Protein AF-A0A0F9JDC7-F1 (afdb_monomer_lite)

Sequence (89 aa):
MTRWIPIAIAVLVLAGCGFTSQGDAIRDFVKVEGAQAYDEGLSNSEFFICKAASVGSVLRRYGRSEETAAAWRAICRGNPEAVIVKPVK

Radius of gyration: 22.27 Å; chains: 1; bounding box: 55×37×48 Å

Organism: NCBI:txid412755

Secondary structure (DSSP, 8-state):
-TTSHHHHHHHHHHHHTT-SHHHHHHHHHHHHHHHHHHHHHHHHHHHIIIIIS-HHHHHHHHTTSHHHHHHHHHHHH--TT----PPP-

Structure (mmCIF, N/CA/C/O backbone):
data_AF-A0A0F9JDC7-F1
#
_entry.id   AF-A0A0F9JDC7-F1
#
loop_
_atom_site.group_PDB
_atom_site.id
_atom_site.type_symbol
_atom_site.label_atom_id
_atom_site.label_alt_id
_atom_site.label_comp_id
_atom_site.label_asym_id
_atom_site.label_entity_id
_atom_site.label_seq_id
_atom_site.pdbx_PDB_ins_code
_atom_site.Cartn_x
_atom_site.Cartn_y
_atom_site.Cartn_z
_atom_site.occupancy
_atom_site.B_iso_or_equiv
_atom_site.auth_seq_id
_atom_site.auth_comp_id
_atom_site.auth_asym_id
_atom_site.auth_atom_id
_atom_site.pdbx_PDB_model_num
ATOM 1 N N . MET A 1 1 ? 38.772 25.570 -22.162 1.00 54.84 1 MET A N 1
ATOM 2 C CA . MET A 1 1 ? 38.0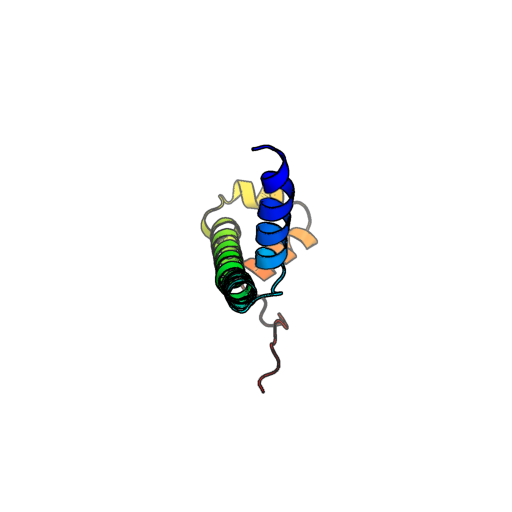95 24.372 -21.607 1.00 54.84 1 MET A CA 1
ATOM 3 C C . MET A 1 1 ? 36.589 24.569 -21.386 1.00 54.84 1 MET A C 1
ATOM 5 O O . MET A 1 1 ? 35.844 23.614 -21.525 1.00 54.84 1 MET A O 1
ATOM 9 N N . THR A 1 2 ? 36.098 25.791 -21.157 1.00 59.84 2 THR A N 1
ATOM 10 C CA . THR A 1 2 ? 34.685 26.095 -20.830 1.00 59.84 2 THR A CA 1
ATOM 11 C C . THR A 1 2 ? 33.676 25.970 -21.987 1.00 59.84 2 THR A C 1
ATOM 13 O O . THR A 1 2 ? 32.479 25.908 -21.742 1.00 59.84 2 THR A O 1
ATOM 16 N N . ARG A 1 3 ? 34.129 25.897 -23.253 1.00 70.31 3 ARG A N 1
ATOM 17 C CA . ARG A 1 3 ? 33.249 25.807 -24.447 1.00 70.31 3 ARG A CA 1
ATOM 18 C C . ARG A 1 3 ? 32.708 24.397 -24.733 1.00 70.31 3 ARG A C 1
ATOM 20 O O . ARG A 1 3 ? 31.760 24.270 -25.495 1.00 70.31 3 ARG A O 1
ATOM 27 N N . TRP A 1 4 ? 33.284 23.358 -24.123 1.00 72.25 4 TRP A N 1
ATOM 28 C CA . TRP A 1 4 ? 32.895 21.954 -24.347 1.00 72.25 4 TRP A CA 1
ATOM 29 C C . TRP A 1 4 ? 31.834 21.456 -23.360 1.00 72.25 4 TRP A C 1
ATOM 31 O O . TRP A 1 4 ? 31.115 20.507 -23.651 1.00 72.25 4 TRP A O 1
ATOM 41 N N . ILE A 1 5 ? 31.690 22.139 -22.222 1.00 78.88 5 ILE A N 1
ATOM 42 C CA . ILE A 1 5 ? 30.681 21.859 -21.195 1.00 78.88 5 ILE A CA 1
ATOM 43 C C . ILE A 1 5 ? 29.245 21.906 -21.755 1.00 78.88 5 ILE A C 1
ATOM 45 O O . ILE A 1 5 ? 28.516 20.941 -21.536 1.00 78.88 5 ILE A O 1
ATOM 49 N N . PRO A 1 6 ? 28.815 22.934 -22.521 1.00 77.06 6 PRO A N 1
ATOM 50 C CA . PRO A 1 6 ? 27.452 22.950 -23.059 1.00 77.06 6 PRO A CA 1
ATOM 51 C C . PRO A 1 6 ? 27.200 21.826 -24.073 1.00 77.06 6 PRO A C 1
ATOM 53 O O . PRO A 1 6 ? 26.095 21.300 -24.135 1.00 77.06 6 PRO A O 1
ATOM 56 N N . ILE A 1 7 ? 28.226 21.409 -24.822 1.00 79.31 7 ILE A N 1
ATOM 57 C CA . ILE A 1 7 ? 28.128 20.301 -25.783 1.00 79.31 7 ILE A CA 1
ATOM 58 C C . ILE A 1 7 ? 28.008 18.966 -25.038 1.00 79.31 7 ILE A C 1
ATOM 60 O O . ILE A 1 7 ? 27.150 18.155 -25.370 1.00 79.31 7 ILE A O 1
ATOM 64 N N . ALA A 1 8 ? 28.806 18.758 -23.989 1.00 78.81 8 ALA A N 1
ATOM 65 C CA . ALA A 1 8 ? 28.733 17.558 -23.159 1.00 78.81 8 ALA A CA 1
ATOM 66 C C . ALA A 1 8 ? 27.378 17.431 -22.441 1.00 78.81 8 ALA A C 1
ATOM 68 O O . ALA A 1 8 ? 26.795 16.349 -22.417 1.00 78.81 8 ALA A O 1
ATOM 69 N N . ILE A 1 9 ? 26.841 18.539 -21.918 1.00 78.12 9 ILE A N 1
ATOM 70 C CA . ILE A 1 9 ? 25.508 18.572 -21.300 1.00 78.12 9 ILE A CA 1
ATOM 71 C C . ILE A 1 9 ? 24.424 18.289 -22.345 1.00 78.12 9 ILE A C 1
ATOM 73 O O . ILE A 1 9 ? 23.539 17.481 -22.085 1.00 78.12 9 ILE A O 1
ATOM 77 N N . ALA A 1 10 ? 24.505 18.888 -23.538 1.00 72.31 10 ALA A N 1
ATOM 78 C CA . ALA A 1 10 ? 23.540 18.628 -24.605 1.00 72.31 10 ALA A CA 1
ATOM 79 C C . ALA A 1 10 ? 23.525 17.145 -25.010 1.00 72.31 10 ALA A C 1
ATOM 81 O O . ALA A 1 10 ? 22.453 16.561 -25.143 1.00 72.31 10 ALA A O 1
ATOM 82 N N . VAL A 1 11 ? 24.695 16.510 -25.131 1.00 72.19 11 VAL A N 1
ATOM 83 C CA . VAL A 1 11 ? 24.816 15.076 -25.444 1.00 72.19 11 VAL A CA 1
ATOM 84 C C . VAL A 1 11 ? 24.245 14.198 -24.323 1.00 72.19 11 VAL A C 1
ATOM 86 O O . VAL A 1 11 ? 23.524 13.247 -24.613 1.00 72.19 11 VAL A O 1
ATOM 89 N N . LEU A 1 12 ? 24.496 14.532 -23.053 1.00 69.88 12 LEU A N 1
ATOM 90 C CA . LEU A 1 12 ? 23.929 13.821 -21.897 1.00 69.88 12 LEU A CA 1
ATOM 91 C C . LEU A 1 12 ? 22.399 13.937 -21.828 1.00 69.88 12 LEU A C 1
ATOM 93 O O . LEU A 1 12 ? 21.715 12.947 -21.575 1.00 69.88 12 LEU A O 1
ATOM 97 N N . VAL A 1 13 ? 21.854 15.125 -22.095 1.00 70.44 13 VAL A N 1
ATOM 98 C CA . VAL A 1 13 ? 20.402 15.360 -22.111 1.00 70.44 13 VAL A CA 1
ATOM 99 C C . VAL A 1 13 ? 19.742 14.626 -23.284 1.00 70.44 13 VAL A C 1
ATOM 101 O O . VAL A 1 13 ? 18.719 13.973 -23.097 1.00 70.44 13 VAL A O 1
ATOM 104 N N . LEU A 1 14 ? 20.348 14.650 -24.475 1.00 63.38 14 LEU A N 1
ATOM 105 C CA . LEU A 1 14 ? 19.850 13.927 -25.653 1.00 63.38 14 LEU A CA 1
ATOM 106 C C . LEU A 1 14 ? 19.883 12.402 -25.460 1.00 63.38 14 LEU A C 1
ATOM 108 O O . LEU A 1 14 ? 18.963 11.709 -25.899 1.00 63.38 14 LEU A O 1
ATOM 112 N N . ALA A 1 15 ? 20.900 11.886 -24.764 1.00 63.84 15 ALA A N 1
ATOM 113 C CA . ALA A 1 15 ? 20.983 10.475 -24.400 1.00 63.84 15 ALA A CA 1
ATOM 114 C C . ALA A 1 15 ? 19.877 10.065 -23.409 1.00 63.84 15 ALA A C 1
ATOM 116 O O . ALA A 1 15 ? 19.310 8.990 -23.552 1.00 63.84 15 ALA A O 1
ATOM 117 N N . GLY A 1 16 ? 19.495 10.922 -22.457 1.00 58.59 16 GLY A N 1
ATOM 118 C CA . GLY A 1 16 ? 18.386 10.643 -21.532 1.00 58.59 16 GLY A CA 1
ATOM 119 C C . GLY A 1 16 ? 16.988 10.689 -22.169 1.00 58.59 16 GLY A C 1
ATOM 120 O O . GLY A 1 16 ? 16.037 10.125 -21.630 1.00 58.59 16 GLY A O 1
ATOM 121 N N . CYS A 1 17 ? 16.837 11.340 -23.326 1.00 63.28 17 CYS A N 1
ATOM 122 C CA . CYS A 1 17 ? 15.541 11.534 -23.984 1.00 63.28 17 CYS A CA 1
ATOM 123 C C . CYS A 1 17 ? 15.167 10.460 -25.023 1.00 63.28 17 CYS A C 1
ATOM 125 O O . CYS A 1 17 ? 14.088 10.571 -25.610 1.00 63.28 17 CYS A O 1
ATOM 127 N N . GLY A 1 18 ? 15.992 9.429 -25.240 1.00 58.72 18 GLY A N 1
ATOM 128 C CA . GLY A 1 18 ? 15.708 8.383 -26.236 1.00 58.72 18 GLY A CA 1
ATOM 129 C C . GLY A 1 18 ? 15.914 8.831 -27.688 1.00 58.72 18 GLY A C 1
ATOM 130 O O . GLY A 1 18 ? 15.198 8.404 -28.579 1.00 58.72 18 GLY A O 1
ATOM 131 N N . PHE A 1 19 ? 16.854 9.747 -27.948 1.00 62.47 19 PHE A N 1
ATOM 132 C CA . PHE A 1 19 ? 17.201 10.169 -29.319 1.00 62.47 19 PHE A CA 1
ATOM 133 C C . PHE A 1 19 ? 18.375 9.377 -29.922 1.00 62.47 19 PHE A C 1
ATOM 135 O O . PHE A 1 19 ? 18.809 9.648 -31.041 1.00 62.47 19 PHE A O 1
ATOM 142 N N . THR A 1 20 ? 18.901 8.398 -29.184 1.00 67.25 20 THR A N 1
ATOM 143 C CA . THR A 1 20 ? 19.956 7.475 -29.619 1.00 67.25 20 THR A CA 1
ATOM 144 C C . THR A 1 20 ? 19.587 6.055 -29.196 1.00 67.25 20 THR A C 1
ATOM 146 O O . THR A 1 20 ? 18.867 5.872 -28.217 1.00 67.25 20 THR A O 1
ATOM 149 N N . SER A 1 21 ? 20.123 5.038 -29.877 1.00 65.81 21 SER A N 1
ATOM 150 C CA . SER A 1 21 ? 19.870 3.626 -29.541 1.00 65.81 21 SER A CA 1
ATOM 151 C C . SER A 1 21 ? 20.249 3.258 -28.097 1.00 65.81 21 SER A C 1
ATOM 153 O O . SER A 1 21 ? 19.618 2.398 -27.491 1.00 65.81 21 SER A O 1
ATOM 155 N N . GLN A 1 22 ? 21.244 3.938 -27.516 1.00 68.94 22 GLN A N 1
ATOM 156 C CA . GLN A 1 22 ? 21.583 3.814 -26.093 1.00 68.94 22 GLN A CA 1
ATOM 157 C C . GLN A 1 22 ? 20.560 4.515 -25.186 1.00 68.94 22 GLN A C 1
ATOM 159 O O . GLN A 1 22 ? 20.237 3.998 -24.122 1.00 68.94 22 GLN A O 1
ATOM 164 N N . GLY A 1 23 ? 20.020 5.663 -25.603 1.00 62.44 23 GLY A N 1
ATOM 165 C CA . GLY A 1 23 ? 18.982 6.373 -24.859 1.00 62.44 23 GLY A CA 1
ATOM 166 C C . GLY A 1 23 ? 17.647 5.632 -24.801 1.00 62.44 23 GLY A C 1
ATOM 167 O O . GLY A 1 23 ? 16.988 5.647 -23.763 1.00 62.44 23 GLY A O 1
ATOM 168 N N . ASP A 1 24 ? 17.268 4.944 -25.879 1.00 71.38 24 ASP A N 1
ATOM 169 C CA . ASP A 1 24 ? 16.079 4.084 -25.896 1.00 71.38 24 ASP A CA 1
ATOM 170 C C . ASP A 1 24 ? 16.245 2.882 -24.963 1.00 71.38 24 ASP A C 1
ATOM 172 O O . ASP A 1 24 ? 15.347 2.589 -24.176 1.00 71.38 24 ASP A O 1
ATOM 176 N N . ALA A 1 25 ? 17.428 2.257 -24.953 1.00 72.38 25 ALA A N 1
ATOM 177 C CA . ALA A 1 25 ? 17.736 1.164 -24.033 1.00 72.38 25 ALA A CA 1
ATOM 178 C C . ALA A 1 25 ? 17.665 1.605 -22.559 1.00 72.38 25 ALA A C 1
ATOM 180 O O . ALA A 1 25 ? 17.099 0.895 -21.731 1.00 72.38 25 ALA A O 1
ATOM 181 N N . ILE A 1 26 ? 18.179 2.796 -22.228 1.00 72.69 26 ILE A N 1
ATOM 182 C CA . ILE A 1 26 ? 18.071 3.367 -20.876 1.00 72.69 26 ILE A CA 1
ATOM 183 C C . ILE A 1 26 ? 16.610 3.676 -20.537 1.00 72.69 26 ILE A C 1
ATOM 185 O O . ILE A 1 26 ? 16.156 3.361 -19.440 1.00 72.69 26 ILE A O 1
ATOM 189 N N . ARG A 1 27 ? 15.851 4.271 -21.464 1.00 70.00 27 ARG A N 1
ATOM 190 C CA . ARG A 1 27 ? 14.427 4.566 -21.262 1.00 70.00 27 ARG A CA 1
ATOM 191 C C . ARG A 1 27 ? 13.625 3.296 -20.998 1.00 70.00 27 ARG A C 1
ATOM 193 O O . ARG A 1 27 ? 12.780 3.297 -20.105 1.00 70.00 27 ARG A O 1
ATOM 200 N N . ASP A 1 28 ? 13.857 2.240 -21.762 1.00 75.25 28 ASP A N 1
ATOM 201 C CA . ASP A 1 28 ? 13.125 0.988 -21.605 1.00 75.25 28 ASP A CA 1
ATOM 202 C C . ASP A 1 28 ? 13.565 0.230 -20.351 1.00 75.25 28 ASP A C 1
ATOM 204 O O . ASP A 1 28 ? 12.708 -0.272 -19.628 1.00 75.25 28 ASP A O 1
ATOM 208 N N . PHE A 1 29 ? 14.852 0.267 -20.001 1.00 74.00 29 PHE A N 1
ATOM 209 C CA . PHE A 1 29 ? 15.338 -0.216 -18.708 1.00 74.00 29 PHE A CA 1
ATOM 210 C C . PHE A 1 29 ? 14.670 0.524 -17.541 1.00 74.00 29 PHE A C 1
ATOM 212 O O . PHE A 1 29 ? 14.129 -0.110 -16.647 1.00 74.00 29 PHE A O 1
ATOM 219 N N . VAL A 1 30 ? 14.600 1.859 -17.573 1.00 75.19 30 VAL A N 1
ATOM 220 C CA . VAL A 1 30 ? 13.923 2.656 -16.532 1.00 75.19 30 VAL A CA 1
ATOM 221 C C . VAL A 1 30 ? 12.430 2.342 -16.454 1.00 75.19 30 VAL A C 1
ATOM 223 O O . VAL A 1 30 ? 11.877 2.314 -15.361 1.00 75.19 30 VAL A O 1
ATOM 226 N N . LYS A 1 31 ? 11.755 2.090 -17.580 1.00 73.50 31 LYS A N 1
ATOM 227 C CA . LYS A 1 31 ? 10.343 1.681 -17.557 1.00 73.50 31 LYS A CA 1
ATOM 228 C C . LYS A 1 31 ? 10.162 0.304 -16.928 1.00 73.50 31 LYS A C 1
ATOM 230 O O . LYS A 1 31 ? 9.240 0.132 -16.141 1.00 73.50 31 LYS A O 1
ATOM 235 N N . VAL A 1 32 ? 11.002 -0.661 -17.294 1.00 75.62 32 VAL A N 1
ATOM 236 C CA . VAL A 1 32 ? 10.878 -2.051 -16.841 1.00 75.62 32 VAL A CA 1
ATOM 237 C C . VAL A 1 32 ? 11.309 -2.185 -15.384 1.00 75.62 32 VAL A C 1
ATOM 239 O O . VAL A 1 32 ? 10.524 -2.638 -14.559 1.00 75.62 32 VAL A O 1
ATOM 242 N N . GLU A 1 33 ? 12.511 -1.733 -15.044 1.00 75.25 33 GLU A N 1
ATOM 243 C CA . GLU A 1 33 ? 13.039 -1.791 -13.678 1.00 75.25 33 GLU A CA 1
ATOM 244 C C . GLU A 1 33 ? 12.318 -0.814 -12.749 1.00 75.25 33 GLU A C 1
ATOM 246 O O . GLU A 1 33 ? 12.073 -1.114 -11.584 1.00 75.25 33 GLU A O 1
ATOM 251 N N . GLY A 1 34 ? 11.911 0.351 -13.262 1.00 75.25 34 GLY A N 1
ATOM 252 C CA . GLY A 1 34 ? 11.092 1.292 -12.504 1.00 75.25 34 GLY A CA 1
ATOM 253 C C . GLY A 1 34 ? 9.730 0.700 -12.161 1.00 75.25 34 GLY A C 1
ATOM 254 O O . GLY A 1 34 ? 9.300 0.813 -11.017 1.00 75.25 34 GLY A O 1
ATOM 255 N N . ALA A 1 35 ? 9.071 0.024 -13.110 1.00 80.69 35 ALA A N 1
ATOM 256 C CA . ALA A 1 35 ? 7.819 -0.677 -12.832 1.00 80.69 35 ALA A CA 1
ATOM 257 C C . ALA A 1 35 ? 8.005 -1.767 -11.768 1.00 80.69 35 ALA A C 1
ATOM 259 O O . ALA A 1 35 ? 7.234 -1.803 -10.815 1.00 80.69 35 ALA A O 1
ATOM 260 N N . GLN A 1 36 ? 9.070 -2.571 -11.860 1.00 84.38 36 GLN A N 1
ATOM 261 C CA . GLN A 1 36 ? 9.386 -3.584 -10.846 1.00 84.38 36 GLN A CA 1
ATOM 262 C C . GLN A 1 36 ? 9.615 -2.968 -9.458 1.00 84.38 36 GLN A C 1
ATOM 264 O O . GLN A 1 36 ? 9.080 -3.459 -8.468 1.00 84.38 36 GLN A O 1
ATOM 269 N N . ALA A 1 37 ? 10.346 -1.854 -9.376 1.00 82.62 37 ALA A N 1
ATOM 270 C CA . ALA A 1 37 ? 10.569 -1.152 -8.115 1.00 82.62 37 ALA A CA 1
ATOM 271 C C . ALA A 1 37 ? 9.264 -0.606 -7.509 1.00 82.62 37 ALA A C 1
ATOM 273 O O . ALA A 1 37 ? 9.088 -0.637 -6.289 1.00 82.62 37 ALA A O 1
ATOM 274 N N . TYR A 1 38 ? 8.335 -0.120 -8.339 1.00 83.44 38 TYR A N 1
ATOM 275 C CA . TYR A 1 38 ? 7.013 0.302 -7.871 1.00 83.44 38 TYR A CA 1
ATOM 276 C C . TYR A 1 38 ? 6.154 -0.880 -7.417 1.00 83.44 38 TYR A C 1
ATOM 278 O O . TYR A 1 38 ? 5.505 -0.772 -6.375 1.00 83.44 38 TYR A O 1
ATOM 286 N N . ASP A 1 39 ? 6.184 -1.999 -8.139 1.00 87.75 39 ASP A N 1
ATOM 287 C CA . ASP A 1 39 ? 5.471 -3.224 -7.769 1.00 87.75 39 ASP A CA 1
ATOM 288 C C . ASP A 1 39 ? 5.970 -3.757 -6.414 1.00 87.75 39 ASP A C 1
ATOM 290 O O . ASP A 1 39 ? 5.179 -4.065 -5.518 1.00 87.75 39 ASP A O 1
ATOM 294 N N . GLU A 1 40 ? 7.288 -3.790 -6.211 1.00 88.88 40 GLU A N 1
ATOM 295 C CA . GLU A 1 40 ? 7.892 -4.226 -4.952 1.00 88.88 40 GLU A CA 1
ATOM 296 C C . GLU A 1 40 ? 7.645 -3.229 -3.810 1.00 88.88 40 GLU A C 1
ATOM 298 O O . GLU A 1 40 ? 7.340 -3.620 -2.679 1.00 88.88 40 GLU A O 1
ATOM 303 N N . GLY A 1 41 ? 7.687 -1.928 -4.102 1.00 89.44 41 GLY A N 1
ATOM 304 C CA . GLY A 1 41 ? 7.295 -0.879 -3.164 1.00 89.44 41 GLY A CA 1
ATOM 305 C C . GLY A 1 41 ? 5.844 -1.019 -2.697 1.00 89.44 41 GLY A C 1
ATOM 306 O O . GLY A 1 41 ? 5.559 -0.865 -1.503 1.00 89.44 41 GLY A O 1
ATOM 307 N N . LEU A 1 42 ? 4.932 -1.351 -3.612 1.00 91.88 42 LEU A N 1
ATOM 308 C CA . LEU A 1 42 ? 3.525 -1.585 -3.300 1.00 91.88 42 LEU A CA 1
ATOM 309 C C . LEU A 1 42 ? 3.353 -2.831 -2.420 1.00 91.88 42 LEU A C 1
ATOM 311 O O . LEU A 1 42 ? 2.749 -2.734 -1.352 1.00 91.88 42 LEU A O 1
ATOM 315 N N . SER A 1 43 ? 3.973 -3.952 -2.797 1.00 90.44 43 SER A N 1
ATOM 316 C CA . SER A 1 43 ? 3.964 -5.200 -2.018 1.00 90.44 43 SER A CA 1
ATOM 317 C C . SER A 1 43 ? 4.475 -4.998 -0.583 1.00 90.44 43 SER A C 1
ATOM 319 O O . SER A 1 43 ? 3.820 -5.377 0.393 1.00 90.44 43 SER A O 1
ATOM 321 N N . ASN A 1 44 ? 5.605 -4.303 -0.423 1.00 91.69 44 ASN A N 1
ATOM 322 C CA . ASN A 1 44 ? 6.173 -3.993 0.891 1.00 91.69 44 ASN A CA 1
ATOM 323 C C . ASN A 1 44 ? 5.262 -3.080 1.726 1.00 91.69 44 ASN A C 1
ATOM 325 O O . ASN A 1 44 ? 5.128 -3.264 2.940 1.00 91.69 44 ASN A O 1
ATOM 329 N N . SER A 1 45 ? 4.604 -2.114 1.082 1.00 93.62 45 SER A N 1
ATOM 330 C CA . SER A 1 45 ? 3.648 -1.224 1.744 1.00 93.62 45 SER A CA 1
ATOM 331 C C . SER A 1 45 ? 2.426 -1.989 2.251 1.00 93.62 45 SER A C 1
ATOM 333 O O . SER A 1 45 ? 2.000 -1.787 3.390 1.00 93.62 45 SER A O 1
ATOM 335 N N . GLU A 1 46 ? 1.886 -2.903 1.446 1.00 92.38 46 GLU A N 1
ATOM 336 C CA . GLU A 1 46 ? 0.766 -3.761 1.834 1.00 92.38 46 GLU A CA 1
ATOM 337 C C . GLU A 1 46 ? 1.144 -4.696 2.984 1.00 92.38 46 GLU A C 1
ATOM 339 O O . GLU A 1 46 ? 0.413 -4.778 3.974 1.00 92.38 46 GLU A O 1
ATOM 344 N N . PHE A 1 47 ? 2.320 -5.331 2.932 1.00 91.12 47 PHE A N 1
ATOM 345 C CA . PHE A 1 47 ? 2.831 -6.120 4.053 1.00 91.12 47 PHE A CA 1
ATOM 346 C C . PHE A 1 47 ? 2.894 -5.287 5.338 1.00 91.12 47 PHE A C 1
ATOM 348 O O . PHE A 1 47 ? 2.407 -5.714 6.392 1.00 91.12 47 PHE A O 1
ATOM 355 N N . PHE A 1 48 ? 3.436 -4.070 5.256 1.00 93.94 48 PHE A N 1
ATOM 356 C CA . PHE A 1 48 ? 3.544 -3.200 6.416 1.00 93.94 48 PHE A CA 1
ATOM 357 C C . PHE A 1 48 ? 2.166 -2.840 6.988 1.00 93.94 48 PHE A C 1
ATOM 359 O O . PHE A 1 48 ? 1.929 -3.009 8.183 1.00 93.94 48 PHE A O 1
ATOM 366 N N . ILE A 1 49 ? 1.236 -2.390 6.143 1.00 94.00 49 ILE A N 1
ATOM 367 C CA . ILE A 1 49 ? -0.097 -1.930 6.557 1.00 94.00 49 ILE A CA 1
ATOM 368 C C . ILE A 1 49 ? -0.967 -3.079 7.085 1.00 94.00 49 ILE A C 1
ATOM 370 O O . ILE A 1 49 ? -1.749 -2.873 8.018 1.00 94.00 49 ILE A O 1
ATOM 374 N N . CYS A 1 50 ? -0.856 -4.268 6.492 1.00 93.38 50 CYS A N 1
ATOM 375 C CA . CYS A 1 50 ? -1.778 -5.374 6.733 1.00 93.38 50 CYS A CA 1
ATOM 376 C C . CYS A 1 50 ? -1.255 -6.421 7.719 1.00 93.38 50 CYS A C 1
ATOM 378 O O . CYS A 1 50 ? -2.064 -7.137 8.315 1.00 93.38 50 CYS A O 1
ATOM 380 N N . LYS A 1 51 ? 0.069 -6.554 7.871 1.00 91.44 51 LYS A N 1
ATOM 381 C CA . LYS A 1 51 ? 0.696 -7.623 8.667 1.00 91.44 51 LYS A CA 1
ATOM 382 C C . LYS A 1 51 ? 1.663 -7.103 9.729 1.00 91.44 51 LYS A C 1
ATOM 384 O O . LYS A 1 51 ? 1.668 -7.651 10.826 1.00 91.44 51 LYS A O 1
ATOM 389 N N . ALA A 1 52 ? 2.464 -6.078 9.428 1.00 94.19 52 ALA A N 1
ATOM 390 C CA . ALA A 1 52 ? 3.511 -5.614 10.347 1.00 94.19 52 ALA A CA 1
ATOM 391 C C . ALA A 1 52 ? 3.045 -4.520 11.324 1.00 94.19 52 ALA A C 1
ATOM 393 O O . ALA A 1 52 ? 3.555 -4.422 12.441 1.00 94.19 52 ALA A O 1
ATOM 394 N N . ALA A 1 53 ? 2.092 -3.678 10.920 1.00 94.81 53 ALA A N 1
ATOM 395 C CA . ALA A 1 53 ? 1.587 -2.600 11.756 1.00 94.81 53 ALA A CA 1
ATOM 396 C C . ALA A 1 53 ? 0.876 -3.143 13.006 1.00 94.81 53 ALA A C 1
ATOM 398 O O . ALA A 1 53 ? 0.070 -4.071 12.942 1.00 94.81 53 ALA A O 1
ATOM 399 N N . SER A 1 54 ? 1.128 -2.516 14.158 1.00 96.19 54 SER A N 1
ATOM 400 C CA . SER A 1 54 ? 0.430 -2.877 15.392 1.00 96.19 54 SER A CA 1
ATOM 401 C C . SER A 1 54 ? -1.060 -2.531 15.315 1.00 96.19 54 SER A C 1
ATOM 403 O O . SER A 1 54 ? -1.455 -1.533 14.702 1.00 96.19 54 SER A O 1
ATOM 405 N N . VAL A 1 55 ? -1.889 -3.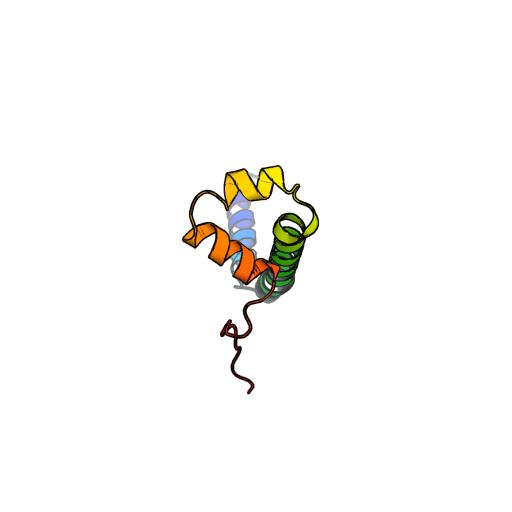306 16.021 1.00 92.69 55 VAL A N 1
ATOM 406 C CA . VAL A 1 55 ? -3.348 -3.098 16.085 1.00 92.69 55 VAL A CA 1
ATOM 407 C C . VAL A 1 55 ? -3.696 -1.656 16.472 1.00 92.69 55 VAL A C 1
ATOM 409 O O . VAL A 1 55 ? -4.547 -1.032 15.845 1.00 92.69 55 VAL A O 1
ATOM 412 N N . GLY A 1 56 ? -2.995 -1.077 17.453 1.00 96.25 56 GLY A N 1
ATOM 413 C CA . GLY A 1 56 ? -3.233 0.304 17.883 1.00 96.25 56 GLY A CA 1
ATOM 414 C C . GLY A 1 56 ? -2.930 1.349 16.802 1.00 96.25 56 GLY A C 1
ATOM 415 O O . GLY A 1 56 ? -3.658 2.334 16.679 1.00 96.25 56 GLY A O 1
ATOM 416 N N . SER A 1 57 ? -1.883 1.146 15.997 1.00 96.94 57 SER A N 1
ATOM 417 C CA . SER A 1 57 ? -1.568 2.037 14.872 1.00 96.94 57 SER A CA 1
ATOM 418 C C . SER A 1 57 ? -2.627 1.951 13.774 1.00 96.94 57 SER A C 1
ATOM 420 O O . SER A 1 57 ? -3.059 2.987 13.266 1.00 96.94 57 SER A O 1
ATOM 422 N N . VAL A 1 58 ? -3.100 0.738 13.469 1.00 94.88 58 VAL A N 1
ATOM 423 C CA . VAL A 1 58 ? -4.194 0.511 12.512 1.00 94.88 58 VAL A CA 1
ATOM 424 C C . VAL A 1 58 ? -5.479 1.192 12.991 1.00 94.88 58 VAL A C 1
ATOM 426 O O . VAL A 1 58 ? -6.076 1.955 12.234 1.00 94.88 58 VAL A O 1
ATOM 429 N N . LEU A 1 59 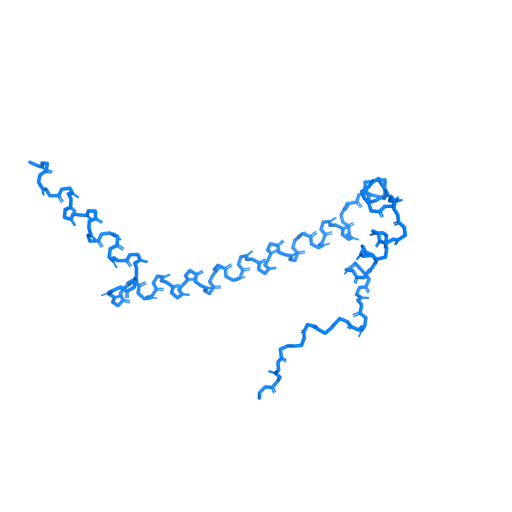? -5.861 1.015 14.261 1.00 95.62 59 LEU A N 1
ATOM 430 C CA . LEU A 1 59 ? -7.067 1.626 14.834 1.00 95.62 59 LEU A CA 1
ATOM 431 C C . LEU A 1 59 ? -7.024 3.157 14.799 1.00 95.62 59 LEU A C 1
ATOM 433 O O . LEU A 1 59 ? -7.983 3.785 14.362 1.00 95.62 59 LEU A O 1
ATOM 437 N N . ARG A 1 60 ? -5.906 3.781 15.189 1.00 96.94 60 ARG A N 1
ATOM 438 C CA . ARG A 1 60 ? -5.790 5.251 15.162 1.00 96.94 60 ARG A CA 1
ATOM 439 C C . ARG A 1 60 ? -5.839 5.829 13.748 1.00 96.94 60 ARG A C 1
ATOM 441 O O . ARG A 1 60 ? -6.311 6.950 13.568 1.00 96.94 60 ARG A O 1
ATOM 448 N N . ARG A 1 61 ? -5.322 5.105 12.748 1.00 95.44 61 ARG A N 1
ATOM 449 C CA . ARG A 1 61 ? -5.257 5.595 11.364 1.00 95.44 61 ARG A CA 1
ATOM 450 C C . ARG A 1 61 ? -6.543 5.327 10.585 1.00 95.44 61 ARG A C 1
ATOM 452 O O . ARG A 1 61 ? -7.059 6.255 9.959 1.00 95.44 61 ARG A O 1
ATOM 459 N N . TYR A 1 62 ? -7.031 4.090 10.632 1.00 95.81 62 TYR A N 1
ATOM 460 C CA . TYR A 1 62 ? -8.117 3.576 9.790 1.00 95.81 62 TYR A CA 1
ATOM 461 C C . TYR A 1 62 ? -9.411 3.300 10.561 1.00 95.81 62 TYR A C 1
ATOM 463 O O . TYR A 1 62 ? -10.457 3.179 9.949 1.00 95.81 62 TYR A O 1
ATOM 471 N N . GLY A 1 63 ? -9.384 3.239 11.893 1.00 95.25 63 GLY A N 1
ATOM 472 C CA . GLY A 1 63 ? -10.586 3.072 12.722 1.00 95.25 63 GLY A CA 1
ATOM 473 C C . GLY A 1 63 ? -11.334 4.376 13.013 1.00 95.25 63 G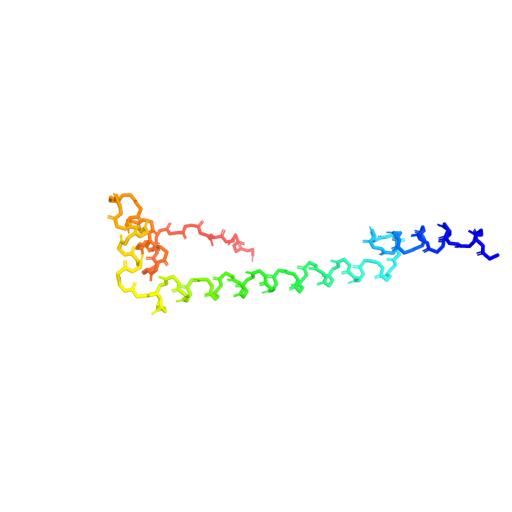LY A C 1
ATOM 474 O O . GLY A 1 63 ? -12.124 4.424 13.949 1.00 95.25 63 GLY A O 1
ATOM 475 N N . ARG A 1 64 ? -11.056 5.457 12.270 1.00 94.06 64 ARG A N 1
ATOM 476 C CA . ARG A 1 64 ? -11.641 6.789 12.518 1.00 94.06 64 ARG A CA 1
ATOM 477 C C . ARG A 1 64 ? -13.063 6.925 11.976 1.00 94.06 64 ARG A C 1
ATOM 479 O O . ARG A 1 64 ? -13.816 7.765 12.456 1.00 94.06 64 ARG A O 1
ATOM 486 N N . SER A 1 65 ? -13.412 6.121 10.978 1.00 96.06 65 SER A N 1
ATOM 487 C CA . SER A 1 65 ? -14.748 6.038 10.395 1.00 96.06 65 SER A CA 1
ATOM 488 C C . SER A 1 65 ? -14.977 4.643 9.821 1.00 96.06 65 SER A C 1
ATOM 490 O O . SER A 1 65 ? -14.018 3.950 9.474 1.00 96.06 65 SER A O 1
ATOM 492 N N . GLU A 1 66 ? -16.242 4.249 9.668 1.00 92.94 66 GLU A N 1
ATOM 493 C CA . GLU A 1 66 ? -16.584 2.973 9.027 1.00 92.94 66 GLU A CA 1
ATOM 494 C C . GLU A 1 66 ? -16.049 2.901 7.588 1.00 92.94 66 GLU A C 1
ATOM 496 O O . GLU A 1 66 ? -15.554 1.862 7.162 1.00 92.94 66 GLU A O 1
ATOM 501 N N . GLU A 1 67 ? -16.051 4.028 6.870 1.00 94.88 67 GLU A N 1
ATOM 502 C CA . GLU A 1 67 ? -15.496 4.149 5.518 1.00 94.88 67 GLU A CA 1
ATOM 503 C C . GLU A 1 67 ? -14.001 3.794 5.470 1.00 94.88 67 GLU A C 1
ATOM 505 O O . GLU A 1 67 ? -13.573 2.945 4.687 1.00 94.88 67 GLU A O 1
ATOM 510 N N . THR A 1 68 ? -13.190 4.398 6.343 1.00 94.75 68 THR A N 1
ATOM 511 C CA . THR A 1 68 ? -11.738 4.149 6.359 1.00 94.75 68 THR A CA 1
ATOM 512 C C . THR A 1 68 ? -11.399 2.745 6.861 1.00 94.75 68 THR A C 1
ATOM 514 O O . THR A 1 68 ? -10.460 2.118 6.361 1.00 94.75 68 THR A O 1
ATOM 517 N N . ALA A 1 69 ? -12.205 2.204 7.777 1.00 93.75 69 ALA A N 1
ATOM 518 C CA . ALA A 1 69 ? -12.079 0.830 8.246 1.00 93.75 69 ALA A CA 1
ATOM 519 C C . ALA A 1 69 ? -12.478 -0.185 7.161 1.00 93.75 69 ALA A C 1
ATOM 521 O O . ALA A 1 69 ? -11.860 -1.246 7.041 1.00 93.75 69 ALA A O 1
ATOM 522 N N . ALA A 1 70 ? -13.501 0.117 6.356 1.00 91.94 70 ALA A N 1
ATOM 523 C CA . ALA A 1 70 ? -13.898 -0.681 5.200 1.00 91.94 70 ALA A CA 1
ATOM 524 C C . ALA A 1 70 ? -12.811 -0.682 4.116 1.00 91.94 70 ALA A C 1
ATOM 526 O O . ALA A 1 70 ? -12.446 -1.756 3.643 1.00 91.94 70 ALA A O 1
ATOM 527 N N . ALA A 1 71 ? -12.220 0.474 3.799 1.00 91.50 71 ALA A N 1
ATOM 528 C CA . ALA A 1 71 ? -11.119 0.571 2.838 1.00 91.50 71 ALA A CA 1
ATOM 529 C C . ALA A 1 71 ? -9.893 -0.258 3.265 1.00 91.50 71 ALA A C 1
ATOM 531 O O . ALA A 1 71 ? -9.359 -1.032 2.472 1.00 91.50 71 ALA A O 1
ATOM 532 N N . TRP A 1 72 ? -9.484 -0.170 4.538 1.00 92.81 72 TRP A N 1
ATOM 533 C CA . TRP A 1 72 ? -8.389 -0.996 5.059 1.00 92.81 72 TRP A CA 1
ATOM 534 C C . TRP A 1 72 ? -8.714 -2.494 4.984 1.00 92.81 72 TRP A C 1
ATOM 536 O O . TRP A 1 72 ? -7.870 -3.287 4.569 1.00 92.81 72 TRP A O 1
ATOM 546 N N . ARG A 1 73 ? -9.949 -2.900 5.325 1.00 90.56 73 ARG A N 1
ATOM 547 C CA . ARG A 1 73 ? -10.389 -4.300 5.187 1.00 90.56 73 ARG A CA 1
ATOM 548 C C . ARG A 1 73 ? -10.339 -4.771 3.736 1.00 90.56 73 ARG A C 1
ATOM 550 O O . ARG A 1 73 ? -9.870 -5.879 3.507 1.00 90.56 73 ARG A O 1
ATOM 557 N N . ALA A 1 74 ? -10.792 -3.951 2.790 1.00 90.12 74 ALA A N 1
ATOM 558 C CA . ALA A 1 74 ? -10.804 -4.289 1.371 1.00 90.12 74 ALA A CA 1
ATOM 559 C C . ALA A 1 74 ? -9.389 -4.548 0.829 1.00 90.12 74 ALA A C 1
ATOM 561 O O . ALA A 1 74 ? -9.181 -5.533 0.127 1.00 90.12 74 ALA A O 1
ATOM 562 N N . ILE A 1 75 ? -8.411 -3.721 1.213 1.00 88.31 75 ILE A N 1
ATOM 563 C CA . ILE A 1 75 ? -7.007 -3.905 0.818 1.00 88.31 75 ILE A CA 1
ATOM 564 C C . ILE A 1 75 ? -6.405 -5.129 1.527 1.00 88.31 75 ILE A C 1
ATOM 566 O O . ILE A 1 75 ? -5.848 -6.013 0.888 1.00 88.31 75 ILE A O 1
ATOM 570 N N . CYS A 1 76 ? -6.559 -5.237 2.850 1.00 90.88 76 CYS A N 1
ATOM 571 C CA . CYS A 1 76 ? -5.813 -6.219 3.645 1.00 90.88 76 CYS A CA 1
ATOM 572 C C . CYS A 1 76 ? -6.422 -7.621 3.729 1.00 90.88 76 CYS A C 1
ATOM 574 O O . CYS A 1 76 ? -5.726 -8.568 4.110 1.00 90.88 76 CYS A O 1
ATOM 576 N N . ARG A 1 77 ? -7.718 -7.773 3.444 1.00 83.00 77 ARG A N 1
ATOM 577 C CA . ARG A 1 77 ? -8.390 -9.082 3.375 1.00 83.00 77 ARG A CA 1
ATOM 578 C C . ARG A 1 77 ? -8.626 -9.541 1.938 1.00 83.00 77 ARG A C 1
ATOM 580 O O . ARG A 1 77 ? -9.068 -10.670 1.753 1.00 83.00 77 ARG A O 1
ATOM 587 N N . GLY A 1 78 ? -8.295 -8.693 0.962 1.00 67.94 78 GLY A N 1
ATOM 588 C CA . GLY A 1 78 ? -8.698 -8.849 -0.426 1.00 67.94 78 GLY A CA 1
ATOM 589 C C . GLY A 1 78 ? -10.185 -8.542 -0.596 1.00 67.94 78 GLY A C 1
ATOM 590 O O . GLY A 1 78 ? -11.027 -8.997 0.181 1.00 67.94 78 GLY A O 1
ATOM 591 N N . ASN A 1 79 ? -10.519 -7.760 -1.618 1.00 59.97 79 ASN A N 1
ATOM 592 C CA . ASN A 1 79 ? -11.898 -7.586 -2.050 1.00 59.97 79 ASN A CA 1
ATOM 593 C C . ASN A 1 79 ? -12.163 -8.561 -3.213 1.00 59.97 79 ASN A C 1
ATOM 595 O O . ASN A 1 79 ? -11.540 -8.391 -4.263 1.00 59.97 79 ASN A O 1
ATOM 599 N N . PRO A 1 80 ? -13.061 -9.556 -3.073 1.00 55.31 80 PRO A N 1
ATOM 600 C CA . PRO A 1 80 ? -13.405 -10.464 -4.170 1.00 55.31 80 PRO A CA 1
ATOM 601 C C . PRO A 1 80 ? -14.015 -9.748 -5.391 1.00 55.31 80 PRO A C 1
ATOM 603 O O . PRO A 1 80 ? -14.053 -10.333 -6.468 1.00 55.31 80 PRO A O 1
ATOM 606 N N . GLU A 1 81 ? -14.441 -8.487 -5.255 1.00 55.00 81 GLU A N 1
ATOM 607 C CA . GLU A 1 81 ? -14.985 -7.655 -6.338 1.00 55.00 81 GLU A CA 1
ATOM 608 C C . GLU A 1 81 ? -13.993 -6.607 -6.880 1.00 55.00 81 GLU A C 1
ATOM 610 O O . GLU A 1 81 ? -14.372 -5.752 -7.682 1.00 55.00 81 GLU A O 1
ATOM 615 N N . ALA A 1 82 ? -12.721 -6.619 -6.458 1.00 53.53 82 ALA A N 1
ATOM 616 C CA . ALA A 1 82 ? -11.727 -5.688 -6.991 1.00 53.53 82 ALA A CA 1
ATOM 617 C C . ALA A 1 82 ? -11.457 -5.967 -8.482 1.00 53.53 82 ALA A C 1
ATOM 619 O O . ALA A 1 82 ? -10.676 -6.848 -8.839 1.00 53.53 82 ALA A O 1
ATOM 620 N N . VAL A 1 83 ? -12.076 -5.178 -9.367 1.00 52.19 83 VAL A N 1
ATOM 621 C CA . VAL A 1 83 ? -11.830 -5.192 -10.817 1.00 52.19 83 VAL A CA 1
ATOM 622 C C . VAL A 1 83 ? -10.495 -4.494 -11.116 1.00 52.19 83 VAL A C 1
ATOM 624 O O . VAL A 1 83 ? -10.453 -3.404 -11.675 1.00 52.19 83 VAL A O 1
ATOM 627 N N . ILE A 1 84 ? -9.375 -5.117 -10.743 1.00 52.56 84 ILE A N 1
ATOM 628 C CA . ILE A 1 84 ? -8.044 -4.798 -11.291 1.00 52.56 84 ILE A CA 1
ATOM 629 C C . ILE A 1 84 ? -7.756 -5.822 -12.396 1.00 52.56 84 ILE A C 1
ATOM 631 O O . ILE A 1 84 ? -6.812 -6.605 -12.351 1.00 52.56 84 ILE A O 1
ATOM 635 N N . VAL A 1 85 ? -8.661 -5.888 -13.373 1.00 58.53 85 VAL A N 1
ATOM 636 C CA . VAL A 1 85 ? -8.589 -6.830 -14.491 1.00 58.53 85 VAL A CA 1
ATOM 637 C C . VAL A 1 85 ? -7.775 -6.167 -15.601 1.00 58.53 85 VAL A C 1
ATOM 639 O O . VAL A 1 85 ? -8.235 -5.206 -16.215 1.00 58.53 85 VAL A O 1
ATOM 642 N N . LYS A 1 86 ? -6.569 -6.672 -15.896 1.00 51.75 86 LYS A N 1
ATOM 643 C CA . LYS A 1 86 ? -5.992 -6.459 -17.234 1.00 51.75 86 LYS A CA 1
ATOM 644 C C . LYS A 1 86 ? -6.839 -7.277 -18.215 1.00 51.75 86 LYS A C 1
ATOM 646 O O . LYS A 1 86 ? -7.074 -8.450 -17.923 1.00 51.75 86 LYS A O 1
ATOM 651 N N . PRO A 1 87 ? -7.296 -6.722 -19.352 1.00 49.69 87 PRO A N 1
ATOM 652 C CA . PRO A 1 87 ? -7.957 -7.538 -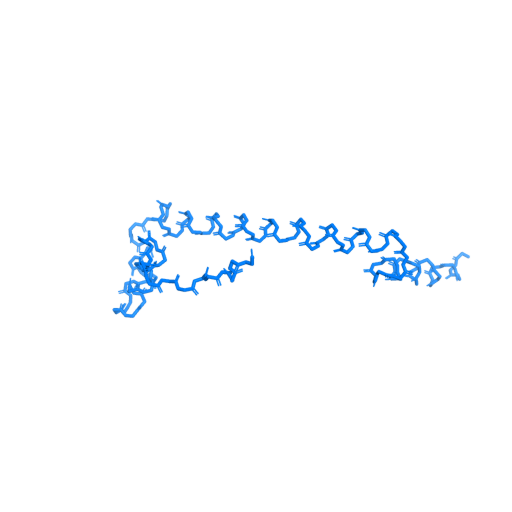20.359 1.00 49.69 87 PRO A CA 1
ATOM 653 C C . PRO A 1 87 ? -7.007 -8.669 -20.765 1.00 49.69 87 PRO A C 1
ATOM 655 O O . PRO A 1 87 ? -5.880 -8.414 -21.194 1.00 49.69 87 PRO A O 1
ATOM 658 N N . VAL A 1 88 ? -7.454 -9.911 -20.571 1.00 54.78 88 VAL A N 1
ATOM 659 C CA . VAL A 1 88 ? -6.789 -11.091 -21.125 1.00 54.78 88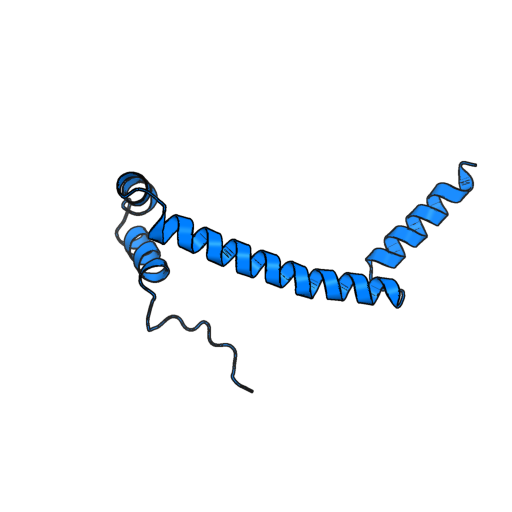 VAL A CA 1
ATOM 660 C C . VAL A 1 88 ? -6.908 -10.957 -22.639 1.00 54.78 88 VAL A C 1
ATOM 662 O O . VAL A 1 88 ? -8.022 -10.870 -23.158 1.00 54.78 88 VAL A O 1
ATOM 665 N N . LYS A 1 89 ? -5.770 -10.838 -23.320 1.00 47.62 89 LYS A N 1
ATOM 666 C CA . LYS A 1 89 ? -5.702 -10.873 -24.779 1.00 47.62 89 LYS A CA 1
ATOM 667 C C . LYS A 1 89 ? -5.408 -12.293 -25.230 1.00 47.62 89 LYS A C 1
ATOM 669 O O . LYS A 1 89 ? -4.583 -12.941 -24.549 1.00 47.62 89 LYS A O 1
#

Foldseek 3Di:
DVVCVVVVVVVVVCLCVPVDPNNVVVVVCCVVVVVVVVVVVVVVVLCCLQPVDDPVVNCVPQVPDPVSVVVSCCSNVPDPPPPPDDPDD

pLDDT: mean 78.54, std 14.72, range [47.62, 96.94]